Protein AF-A0A183UGA2-F1 (afdb_monomer)

Foldseek 3Di:
DDDPDDPPPPPDDVVCCPDPVNVVVVVVVVVVVVVVVVVVVVVVVVVVVVVVVVVVVVVVVVVVVVVVVVVVVVVVVVVVVVVVVVVVVCVVPVDDDDPVVVVVPPDD

Secondary structure (DSSP, 8-state):
-------------SGGGT-HHHHHHHHHHHHHHHHHHHHHHHHHHHHHHHHHHHHHHHHHHHHHHHHHHHHHHHHHHHHHHHHHHHHHHHHH------THHHHTTS--

Solvent-accessible surface area (backbone atoms only — not comparable to full-atom values): 6493 Å² total; per-residue (Å²): 138,87,83,82,77,75,84,74,79,72,85,74,63,73,71,62,65,73,34,68,69,46,48,53,53,50,51,56,48,51,54,50,51,51,52,52,54,51,50,52,52,50,53,54,51,53,50,52,52,52,52,51,53,51,51,54,51,48,55,53,49,53,51,54,51,50,52,52,50,51,52,50,52,51,52,53,51,51,53,57,47,51,54,53,48,52,56,50,50,49,68,74,55,77,76,88,72,70,72,68,73,72,63,64,80,77,78,125

Sequence (108 aa):
MTGRGGARKRQVNPELLSDEEYVLKRQRNNDAVNRTRQKKRQEETDTSMRVEELRNENTQLERKVRERYSYISFSFALIVFSEKLVMRVARAYPYGSNYSDYCGIYAL

Radius of gyration: 38.41 Å; Cα contacts (8 Å, |Δi|>4): 5; chains: 1; bounding box: 69×34×98 Å

Mean predicted aligned error: 14.22 Å

InterPro domains:
  IPR004827 Basic-leucine zipper domain [PF07716] (18-66)
  IPR004827 Basic-leucine zipper domain [PS50217] (19-67)
  IPR004827 Basic-leucine zipper domain [SM00338] (17-80)
  IPR031106 CCAAT/enhancer-binding protein C/EBP [PTHR23334] (17-66)
  IPR046347 Basic-leucine zipper domain superfamily [SSF57959] (18-72)

Organism: Toxocara canis (NCBI:txid6265)

pLDDT: mean 81.67, std 17.92, range [39.59, 97.5]

Structure (mmCIF, N/CA/C/O backbone):
data_AF-A0A183UGA2-F1
#
_entry.id   AF-A0A183UGA2-F1
#
loop_
_atom_site.group_PDB
_atom_site.id
_atom_site.type_symbol
_atom_site.label_atom_id
_atom_site.label_alt_id
_atom_site.label_comp_id
_atom_site.label_asym_id
_atom_site.label_entity_id
_atom_site.label_seq_id
_atom_site.pdbx_PDB_ins_code
_atom_site.Cartn_x
_atom_site.Cartn_y
_atom_site.Cartn_z
_atom_site.occupancy
_atom_site.B_iso_or_equiv
_atom_site.auth_seq_id
_atom_site.auth_comp_id
_atom_site.auth_asym_id
_atom_site.auth_atom_id
_atom_site.pdbx_PDB_model_num
ATOM 1 N N . MET A 1 1 ? 1.127 -21.182 22.803 1.00 41.72 1 MET A N 1
ATOM 2 C CA . MET A 1 1 ? 0.970 -20.914 24.251 1.00 41.72 1 MET A CA 1
ATOM 3 C C . MET A 1 1 ? -0.515 -20.804 24.571 1.00 41.72 1 MET A C 1
ATOM 5 O O . MET A 1 1 ? -1.150 -19.850 24.148 1.00 41.72 1 MET A O 1
ATOM 9 N N . THR A 1 2 ? -1.094 -21.805 25.232 1.00 51.75 2 THR A N 1
ATOM 10 C CA . THR A 1 2 ? -2.531 -21.889 25.552 1.00 51.75 2 THR A CA 1
ATOM 11 C C . THR A 1 2 ? -2.765 -21.565 27.028 1.00 51.75 2 THR A C 1
ATOM 13 O O . THR A 1 2 ? -2.663 -22.438 27.886 1.00 51.75 2 THR A O 1
ATOM 16 N N . GLY A 1 3 ? -3.067 -20.303 27.338 1.00 47.22 3 GLY A N 1
ATOM 17 C CA . GLY A 1 3 ? -3.440 -19.868 28.687 1.00 47.22 3 GLY A CA 1
ATOM 18 C C . GLY A 1 3 ? -4.943 -20.008 28.919 1.00 47.22 3 GLY A C 1
ATOM 19 O O . GLY A 1 3 ? -5.698 -19.065 28.703 1.00 47.22 3 GLY A O 1
ATOM 20 N N . ARG A 1 4 ? -5.393 -21.190 29.350 1.00 55.81 4 ARG A N 1
ATOM 21 C CA . ARG A 1 4 ? -6.783 -21.455 29.755 1.00 55.81 4 ARG A CA 1
ATOM 22 C C . ARG A 1 4 ? -6.997 -20.894 31.167 1.00 55.81 4 ARG A C 1
ATOM 24 O O . ARG A 1 4 ? -6.851 -21.603 32.156 1.00 55.81 4 ARG A O 1
ATOM 31 N N . GLY A 1 5 ? -7.279 -19.595 31.260 1.00 51.84 5 GLY A N 1
ATOM 32 C CA . GLY A 1 5 ? -7.613 -18.923 32.518 1.00 51.84 5 GLY A CA 1
ATOM 33 C C . GLY A 1 5 ? -8.961 -19.412 33.045 1.00 51.84 5 GLY A C 1
ATOM 34 O O . GLY A 1 5 ? -10.001 -19.132 32.453 1.00 51.84 5 GLY A O 1
ATOM 35 N N . GLY A 1 6 ? -8.931 -20.182 34.133 1.00 54.28 6 GLY A N 1
ATOM 36 C CA . GLY A 1 6 ? -10.112 -20.746 34.778 1.00 54.28 6 GLY A CA 1
ATOM 37 C C . GLY A 1 6 ? -11.132 -19.676 35.167 1.00 54.28 6 GLY A C 1
ATOM 38 O O . GLY A 1 6 ? -10.801 -18.668 35.794 1.00 54.28 6 GLY A O 1
ATOM 39 N N . ALA A 1 7 ? -12.390 -19.926 34.809 1.00 59.97 7 ALA A N 1
ATOM 40 C CA . ALA A 1 7 ? -13.538 -19.125 35.196 1.00 59.97 7 ALA A CA 1
ATOM 41 C C . ALA A 1 7 ? -13.768 -19.226 36.714 1.00 59.97 7 ALA A C 1
ATOM 43 O O . ALA A 1 7 ? -14.596 -20.002 37.187 1.00 59.97 7 ALA A O 1
ATOM 44 N N . ARG A 1 8 ? -13.042 -18.428 37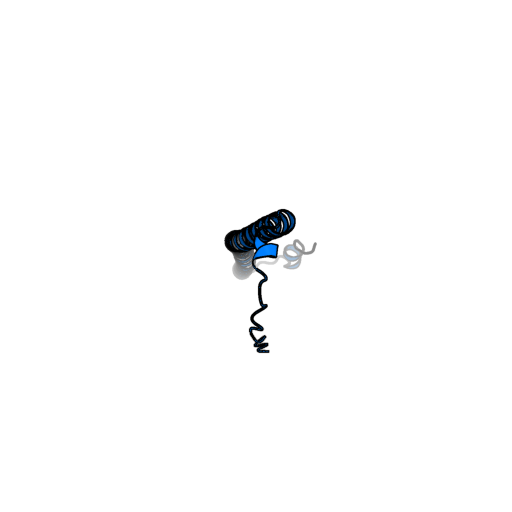.505 1.00 63.47 8 ARG A N 1
ATOM 45 C CA . ARG A 1 8 ? -13.481 -18.106 38.865 1.00 63.47 8 ARG A CA 1
ATOM 46 C C . ARG A 1 8 ? -14.738 -17.258 38.729 1.00 63.47 8 ARG A C 1
ATOM 48 O O . ARG A 1 8 ? -14.667 -16.074 38.404 1.00 63.47 8 ARG A O 1
ATOM 55 N N . LYS A 1 9 ? -15.891 -17.891 38.937 1.00 60.69 9 LYS A N 1
ATOM 56 C CA . LYS A 1 9 ? -17.194 -17.234 39.046 1.00 60.69 9 LYS A CA 1
ATOM 57 C C . LYS A 1 9 ? -17.094 -16.261 40.227 1.00 60.69 9 LYS A C 1
ATOM 59 O O . LYS A 1 9 ? -17.160 -16.680 41.378 1.00 60.69 9 LYS A O 1
ATOM 64 N N . ARG A 1 10 ? -16.821 -14.978 39.961 1.00 65.69 10 ARG A N 1
ATOM 65 C CA . ARG A 1 10 ? -16.893 -13.937 40.995 1.00 65.69 10 ARG A CA 1
ATOM 66 C C . ARG A 1 10 ? -18.331 -13.945 41.510 1.00 65.69 10 ARG A C 1
ATOM 68 O O . ARG A 1 10 ? -19.246 -13.768 40.711 1.00 65.69 10 ARG A O 1
ATOM 75 N N . GLN A 1 11 ? -18.527 -14.205 42.802 1.00 61.91 11 GLN A N 1
ATOM 76 C CA . GLN A 1 11 ? -19.810 -13.947 43.450 1.00 61.91 11 GLN A CA 1
ATOM 77 C C . GLN A 1 11 ? -20.067 -12.445 43.324 1.00 61.91 11 GLN A C 1
ATOM 79 O O . GLN A 1 11 ? -19.318 -11.631 43.859 1.00 61.91 11 GLN A O 1
ATOM 84 N N . VAL A 1 12 ? -21.050 -12.083 42.506 1.00 63.50 12 VAL A N 1
ATOM 85 C CA . VAL A 1 12 ? -21.452 -10.695 42.299 1.00 63.50 12 VAL A CA 1
ATOM 86 C C . VAL A 1 12 ? -22.493 -10.390 43.365 1.00 63.50 12 VAL A C 1
ATOM 88 O O . VAL A 1 12 ? -23.547 -11.021 43.372 1.00 63.50 12 VAL A O 1
ATOM 91 N N .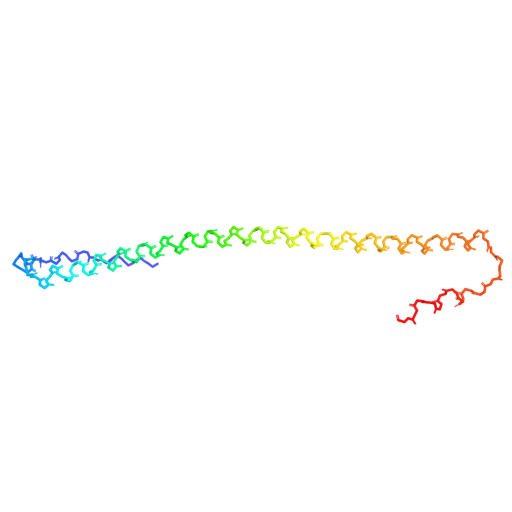 ASN A 1 13 ? -22.175 -9.479 44.285 1.00 71.44 13 ASN A N 1
ATOM 92 C CA . ASN A 1 13 ? -23.125 -9.047 45.304 1.00 71.44 13 ASN A CA 1
ATOM 93 C C . ASN A 1 13 ? -24.216 -8.184 44.630 1.00 71.44 13 ASN A C 1
ATOM 95 O O . ASN A 1 13 ? -23.849 -7.191 43.996 1.00 71.44 13 ASN A O 1
ATOM 99 N N . PRO A 1 14 ? -25.514 -8.539 44.702 1.00 66.94 14 PRO A N 1
ATOM 100 C CA . PRO A 1 14 ? -26.572 -7.851 43.959 1.00 66.94 14 PRO A CA 1
ATOM 101 C C . PRO A 1 14 ? -26.768 -6.379 44.338 1.00 66.94 14 PRO A C 1
ATOM 103 O O . PRO A 1 14 ? -27.126 -5.589 43.472 1.00 66.94 14 PRO A O 1
ATOM 106 N N . GLU A 1 15 ? -26.492 -5.991 45.587 1.00 65.00 15 GLU A N 1
ATOM 107 C CA . GLU A 1 15 ? -26.580 -4.586 46.027 1.00 65.00 15 GLU A CA 1
ATOM 108 C C . GLU A 1 15 ? -25.570 -3.687 45.297 1.00 65.00 15 GLU A C 1
ATOM 110 O O . GLU A 1 15 ? -25.942 -2.634 44.792 1.00 65.00 15 GLU A O 1
ATOM 115 N N . LEU A 1 16 ? -24.334 -4.164 45.092 1.00 62.28 16 LEU A N 1
ATOM 116 C CA . LEU A 1 16 ? -23.277 -3.425 44.380 1.00 62.28 16 LEU A CA 1
ATOM 117 C C . LEU A 1 16 ? -23.564 -3.231 42.878 1.00 62.28 16 LEU A C 1
ATOM 119 O O . LEU A 1 16 ? -22.855 -2.486 42.206 1.00 62.28 16 LEU A O 1
ATOM 123 N N . LEU A 1 17 ? -24.554 -3.938 42.318 1.00 63.16 17 LEU A N 1
ATOM 124 C CA . LEU A 1 17 ? -24.970 -3.781 40.918 1.00 63.16 17 LEU A CA 1
ATOM 125 C C . LEU A 1 17 ? -25.904 -2.584 40.710 1.00 63.16 17 LEU A C 1
ATOM 127 O O . LEU A 1 17 ? -25.998 -2.092 39.584 1.00 63.16 17 LEU A O 1
ATOM 131 N N . SER A 1 18 ? -26.592 -2.147 41.768 1.00 65.31 18 SER A N 1
ATOM 132 C CA . SER A 1 18 ? -27.491 -0.988 41.762 1.00 65.31 18 SER A CA 1
ATOM 133 C C . SER A 1 18 ? -26.769 0.315 42.108 1.00 65.31 18 SER A C 1
ATOM 135 O O . SER A 1 18 ? -27.343 1.389 41.920 1.00 65.31 18 SER A O 1
ATOM 137 N N . ASP A 1 19 ? -25.532 0.23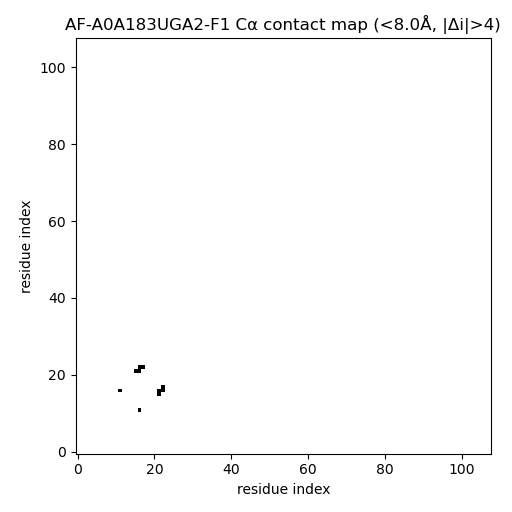3 42.600 1.00 80.44 19 ASP A N 1
ATOM 138 C CA . ASP A 1 19 ? -24.730 1.402 42.934 1.00 80.44 19 ASP A CA 1
ATOM 139 C C . ASP A 1 19 ? -24.468 2.248 41.685 1.00 80.44 19 ASP A C 1
ATOM 141 O O . ASP A 1 19 ? -23.953 1.776 40.666 1.00 80.44 19 ASP A O 1
ATOM 145 N N . GLU A 1 20 ? -24.776 3.537 41.778 1.00 84.31 20 GLU A N 1
ATOM 146 C CA . GLU A 1 20 ? -24.590 4.505 40.694 1.00 84.31 20 GLU A CA 1
ATOM 147 C C . GLU A 1 20 ? -23.131 4.528 40.193 1.00 84.31 20 GLU A C 1
ATOM 149 O O . GLU A 1 20 ? -22.859 4.584 38.989 1.00 84.31 20 GLU A O 1
ATOM 154 N N . GLU A 1 21 ? -22.169 4.358 41.106 1.00 85.50 21 GLU A N 1
ATOM 155 C CA . GLU A 1 21 ? -20.747 4.246 40.779 1.00 85.50 21 GLU A CA 1
ATOM 156 C C . GLU A 1 21 ? -20.433 3.003 39.921 1.00 85.50 21 GLU A C 1
ATOM 158 O O . GLU A 1 21 ? -19.614 3.064 38.993 1.00 85.50 21 GLU A O 1
ATOM 163 N N . TYR A 1 22 ? -21.089 1.870 40.193 1.00 86.56 22 TYR A N 1
ATOM 164 C CA . TYR A 1 22 ? -20.930 0.651 39.402 1.00 86.56 22 TYR A CA 1
ATOM 165 C C . TYR A 1 22 ? -21.491 0.832 37.988 1.00 86.56 22 TYR A C 1
ATOM 167 O O . TYR A 1 22 ? -20.823 0.475 37.008 1.00 86.56 22 TYR A O 1
ATOM 175 N N . VAL A 1 23 ? -22.675 1.439 37.865 1.00 88.12 23 VAL A N 1
ATOM 176 C CA . VAL A 1 23 ? -23.317 1.721 36.572 1.00 88.12 23 VAL A CA 1
ATOM 177 C C . VAL A 1 23 ? -22.423 2.616 35.711 1.00 88.12 23 VAL A C 1
ATOM 179 O O . VAL A 1 23 ? -22.141 2.272 34.559 1.00 88.12 23 VAL A O 1
ATOM 182 N N . LEU A 1 24 ? -21.878 3.696 36.279 1.00 91.25 24 LEU A N 1
ATOM 183 C CA . LEU A 1 24 ? -20.958 4.597 35.577 1.00 91.25 24 LEU A CA 1
ATOM 184 C C . LEU A 1 24 ? -19.671 3.886 35.129 1.00 91.25 24 LEU A C 1
ATOM 186 O O . LEU A 1 24 ? -19.220 4.068 33.994 1.00 91.25 24 LEU A O 1
ATOM 190 N N . LYS A 1 25 ? -19.079 3.030 35.976 1.00 90.81 25 LYS A N 1
ATOM 191 C CA . LYS A 1 25 ? -17.901 2.221 35.601 1.00 90.81 25 LYS A CA 1
ATOM 192 C C . LYS A 1 25 ? -18.211 1.263 34.449 1.00 90.81 25 LYS A C 1
ATOM 194 O O . LYS A 1 25 ? -17.386 1.107 33.544 1.00 90.81 25 LYS A O 1
ATOM 199 N N . ARG A 1 26 ? -19.390 0.631 34.445 1.00 91.94 26 ARG A N 1
ATOM 200 C CA . ARG A 1 26 ? -19.815 -0.277 33.366 1.00 91.94 26 ARG A CA 1
ATOM 201 C C . ARG A 1 26 ? -20.091 0.457 32.063 1.00 91.94 26 ARG A C 1
ATOM 203 O O . ARG A 1 26 ? -19.642 -0.023 31.025 1.00 91.94 26 ARG A O 1
ATOM 210 N N . GLN A 1 27 ? -20.749 1.613 32.112 1.00 93.50 27 GLN A N 1
ATOM 211 C CA . GLN A 1 27 ? -20.965 2.459 30.937 1.00 93.50 27 GLN A CA 1
ATOM 212 C C . GLN A 1 27 ? -19.628 2.878 30.314 1.00 93.50 27 GLN A C 1
ATOM 214 O O . GLN A 1 27 ? -19.374 2.560 29.155 1.00 93.50 27 GLN A O 1
ATOM 219 N N . ARG A 1 28 ? -18.699 3.424 31.114 1.00 94.56 28 ARG A N 1
ATOM 220 C CA . ARG A 1 28 ? -17.351 3.790 30.637 1.00 94.56 28 ARG A CA 1
ATOM 221 C C . ARG A 1 28 ? -16.598 2.612 30.018 1.00 94.56 28 ARG A C 1
ATOM 223 O O . ARG A 1 28 ? -15.893 2.784 29.024 1.00 94.56 28 ARG A O 1
ATOM 230 N N . ASN A 1 29 ? -16.726 1.415 30.594 1.00 96.19 29 ASN A N 1
ATOM 231 C CA . ASN A 1 29 ? -16.101 0.218 30.038 1.00 96.19 29 ASN A CA 1
ATOM 232 C C . ASN A 1 29 ? -16.728 -0.188 28.699 1.00 96.19 29 ASN A C 1
ATOM 234 O O . ASN A 1 29 ? -15.991 -0.475 27.760 1.00 96.19 29 ASN A O 1
ATOM 238 N N . ASN A 1 30 ? -18.056 -0.173 28.589 1.00 95.50 30 ASN A N 1
ATOM 239 C CA . ASN A 1 30 ? -18.745 -0.455 27.331 1.00 95.50 30 ASN A CA 1
ATOM 240 C C . ASN A 1 30 ? -18.340 0.549 26.243 1.00 95.50 30 ASN A C 1
ATOM 242 O O . ASN A 1 30 ? -18.028 0.139 25.126 1.00 95.50 30 ASN A O 1
ATOM 246 N N . ASP A 1 31 ? -18.232 1.835 26.581 1.00 96.50 31 ASP A N 1
ATOM 247 C CA . ASP A 1 31 ? -17.779 2.874 25.650 1.00 96.50 31 ASP A CA 1
ATOM 248 C C . ASP A 1 31 ? -16.331 2.664 25.208 1.00 96.50 31 ASP A C 1
ATOM 250 O O . ASP A 1 31 ? -15.990 2.869 24.042 1.00 96.50 31 ASP A O 1
ATOM 254 N N . ALA A 1 32 ? -15.450 2.259 26.126 1.00 96.88 32 ALA A N 1
ATOM 255 C CA . ALA A 1 32 ? -14.071 1.919 25.794 1.00 96.88 32 ALA A CA 1
ATOM 256 C C . ALA A 1 32 ? -14.009 0.694 24.867 1.00 96.88 32 ALA A C 1
ATOM 258 O O . ALA A 1 32 ? -13.321 0.728 23.851 1.00 96.88 32 ALA A O 1
ATOM 259 N N . VAL A 1 33 ? -14.778 -0.357 25.164 1.00 97.06 33 VAL A N 1
ATOM 260 C CA . VAL A 1 33 ? -14.845 -1.577 24.346 1.00 97.06 33 VAL A CA 1
ATOM 261 C C . VAL A 1 33 ? -15.377 -1.277 22.947 1.00 97.06 33 VAL A C 1
ATOM 263 O O . VAL A 1 33 ? -14.806 -1.753 21.964 1.00 97.06 33 VAL A O 1
ATOM 266 N N . ASN A 1 34 ? -16.436 -0.475 22.836 1.00 96.56 34 ASN A N 1
ATOM 267 C CA . ASN A 1 34 ? -17.002 -0.071 21.552 1.00 96.56 34 ASN A CA 1
ATOM 268 C C . ASN A 1 34 ? -15.985 0.726 20.729 1.00 96.56 34 ASN A C 1
ATOM 270 O O . ASN A 1 34 ? -15.766 0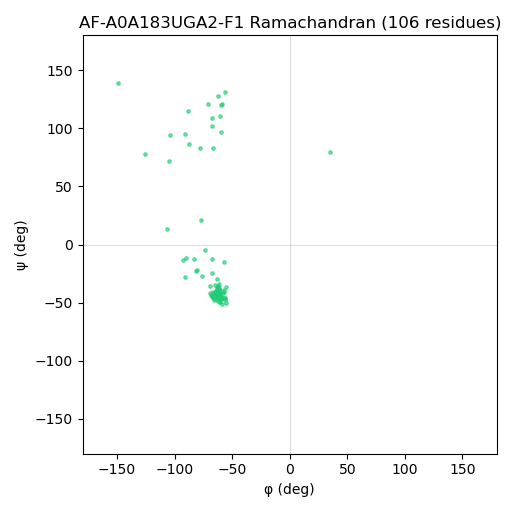.397 19.563 1.00 96.56 34 ASN A O 1
ATOM 274 N N . ARG A 1 35 ? -15.279 1.679 21.355 1.00 95.94 35 ARG A N 1
ATOM 275 C CA . ARG A 1 35 ? -14.178 2.416 20.716 1.00 95.94 35 ARG A CA 1
ATOM 276 C C . ARG A 1 35 ? -13.061 1.492 20.238 1.00 95.94 35 ARG A C 1
ATOM 278 O O . ARG A 1 35 ? -12.617 1.623 19.102 1.00 95.94 35 ARG A O 1
ATOM 285 N N . THR A 1 36 ? -12.632 0.524 21.048 1.00 96.19 36 THR A N 1
ATOM 286 C CA . THR A 1 36 ? -11.596 -0.444 20.648 1.00 96.19 36 THR A CA 1
ATOM 287 C C . THR A 1 36 ? -12.046 -1.310 19.473 1.00 96.19 36 THR A C 1
ATOM 289 O O . THR A 1 36 ? -11.279 -1.522 18.538 1.00 96.19 36 THR A O 1
ATOM 292 N N . ARG A 1 37 ? -13.292 -1.797 19.487 1.00 95.81 37 ARG A N 1
ATOM 293 C CA . ARG A 1 37 ? -13.845 -2.599 18.385 1.00 95.81 37 ARG A CA 1
ATOM 294 C C . ARG A 1 37 ? -13.937 -1.794 17.096 1.00 95.81 37 ARG A C 1
ATOM 296 O O . ARG A 1 37 ? -13.579 -2.313 16.045 1.00 95.81 37 ARG A O 1
ATOM 303 N N . GLN A 1 38 ? -14.402 -0.550 17.177 1.00 96.06 38 GLN A N 1
ATOM 304 C CA . GLN A 1 38 ? -14.486 0.335 16.020 1.00 96.06 38 GLN A CA 1
ATOM 305 C C . GLN A 1 38 ? -13.096 0.648 15.467 1.00 96.06 38 GLN A C 1
ATOM 307 O O . GLN A 1 38 ? -12.887 0.501 14.270 1.00 96.06 38 GLN A O 1
ATOM 312 N N . LYS A 1 39 ? -12.136 0.989 16.335 1.00 96.19 39 LYS A N 1
ATOM 313 C CA . LYS A 1 39 ? -10.747 1.231 15.936 1.00 96.19 39 LYS A CA 1
ATOM 314 C C . LYS A 1 39 ? -10.150 0.024 15.215 1.00 96.19 39 LYS A C 1
ATOM 316 O O . LYS A 1 39 ? -9.593 0.189 14.144 1.00 96.19 39 LYS A O 1
ATOM 321 N N . LYS A 1 40 ? -10.341 -1.187 15.746 1.00 95.50 40 LYS A N 1
ATOM 322 C CA . LYS A 1 40 ? -9.850 -2.411 15.102 1.00 95.50 40 LYS A CA 1
ATOM 323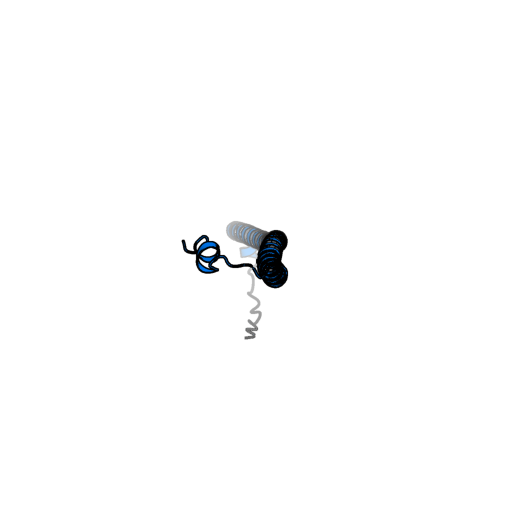 C C . LYS A 1 40 ? -10.463 -2.629 13.713 1.00 95.50 40 LYS A C 1
ATOM 325 O O . LYS A 1 40 ? -9.748 -2.961 12.779 1.00 95.50 40 LYS A O 1
ATOM 330 N N . ARG A 1 41 ? -11.776 -2.415 13.565 1.00 95.06 41 ARG A N 1
ATOM 331 C CA . ARG A 1 41 ? -12.441 -2.496 12.252 1.00 95.06 41 ARG A CA 1
ATOM 332 C C . ARG A 1 41 ? -11.888 -1.457 11.280 1.00 95.06 41 ARG A C 1
ATOM 334 O O . ARG A 1 41 ? -11.674 -1.789 10.124 1.00 95.06 41 ARG A O 1
ATOM 341 N N . GLN A 1 42 ? -11.636 -0.240 11.760 1.00 95.12 42 GLN A N 1
ATOM 342 C CA . GLN A 1 42 ? -11.046 0.819 10.948 1.00 95.12 42 GLN A CA 1
ATOM 343 C C . GLN A 1 42 ? -9.620 0.464 10.508 1.00 95.12 42 GLN A C 1
ATOM 345 O O . GLN A 1 42 ? -9.284 0.606 9.343 1.00 95.12 42 GLN A O 1
ATOM 350 N N . GLU A 1 43 ? -8.795 -0.067 11.409 1.00 94.75 43 GLU A N 1
ATOM 351 C CA . GLU A 1 43 ? -7.436 -0.514 11.078 1.00 94.75 43 GLU A CA 1
ATOM 352 C C . GLU A 1 43 ? -7.441 -1.626 10.016 1.00 94.75 43 GLU A C 1
ATOM 354 O O . GLU A 1 43 ? -6.612 -1.622 9.105 1.00 94.75 43 GLU A O 1
ATOM 359 N N . GLU A 1 44 ? -8.392 -2.561 10.098 1.00 92.94 44 GLU A N 1
ATOM 360 C CA . GLU A 1 44 ? -8.583 -3.613 9.094 1.00 92.94 44 GLU A CA 1
ATOM 361 C C . GLU A 1 44 ? -8.987 -3.025 7.730 1.00 92.94 44 GLU A C 1
ATOM 363 O O . GLU A 1 44 ? -8.404 -3.399 6.707 1.00 92.94 44 GLU A O 1
ATOM 368 N N . THR A 1 45 ? -9.928 -2.072 7.699 1.00 94.81 45 THR A N 1
ATOM 369 C CA . THR A 1 45 ? -10.330 -1.400 6.452 1.00 94.81 45 THR A CA 1
ATOM 370 C C . THR A 1 45 ? -9.203 -0.561 5.861 1.00 94.81 45 THR A C 1
ATOM 372 O O . THR A 1 45 ? -8.932 -0.673 4.667 1.00 94.81 45 THR A O 1
ATOM 375 N N . ASP A 1 46 ? -8.496 0.211 6.686 1.00 95.38 46 ASP A N 1
ATOM 376 C CA . ASP A 1 46 ? -7.393 1.077 6.257 1.00 95.38 46 ASP A CA 1
ATOM 377 C C . ASP A 1 46 ? -6.249 0.245 5.675 1.00 95.38 46 ASP A C 1
ATOM 379 O O . ASP A 1 46 ? -5.670 0.590 4.645 1.00 95.38 46 ASP A O 1
ATOM 383 N N . THR A 1 47 ? -5.949 -0.898 6.298 1.00 94.62 47 THR A N 1
ATOM 384 C CA . THR A 1 47 ? -4.938 -1.829 5.787 1.00 94.62 47 THR A CA 1
ATOM 385 C C . THR A 1 47 ? -5.351 -2.392 4.430 1.00 94.62 47 THR A C 1
ATOM 387 O O . THR A 1 47 ? -4.526 -2.447 3.519 1.00 94.62 47 THR A O 1
ATOM 390 N N . SER A 1 48 ? -6.620 -2.781 4.266 1.00 93.12 48 SER A N 1
ATOM 391 C CA . SER A 1 48 ? -7.130 -3.278 2.983 1.00 93.12 48 SER A CA 1
ATOM 392 C C . SER A 1 48 ? -7.028 -2.219 1.884 1.00 93.12 48 SER A C 1
ATOM 394 O O . SER A 1 48 ? -6.541 -2.521 0.795 1.00 93.12 48 SER A O 1
ATOM 396 N N . MET A 1 49 ? -7.429 -0.979 2.179 1.00 96.06 49 MET A N 1
ATOM 397 C CA . MET A 1 49 ? -7.325 0.142 1.241 1.00 96.06 49 MET A CA 1
ATOM 398 C C . MET A 1 49 ? -5.871 0.414 0.856 1.00 96.06 49 MET A C 1
ATOM 400 O O . MET A 1 49 ? -5.550 0.500 -0.326 1.00 96.06 49 MET A O 1
ATOM 404 N N . ARG A 1 50 ? -4.961 0.449 1.835 1.00 95.94 50 ARG A N 1
ATOM 405 C CA . ARG A 1 50 ? -3.534 0.674 1.578 1.00 95.94 50 ARG A CA 1
ATOM 406 C C . ARG A 1 50 ? -2.922 -0.419 0.704 1.00 95.94 50 ARG A C 1
ATOM 408 O O . ARG A 1 50 ? -2.074 -0.136 -0.136 1.00 95.94 50 ARG A O 1
ATOM 415 N N . VAL A 1 51 ? -3.333 -1.674 0.882 1.00 96.56 51 VAL A N 1
ATOM 416 C CA . VAL A 1 51 ? -2.883 -2.779 0.020 1.00 96.56 51 VAL A CA 1
ATOM 417 C C . VAL A 1 51 ? -3.365 -2.586 -1.418 1.00 96.56 51 VAL A C 1
ATOM 419 O O . VAL A 1 51 ? -2.609 -2.857 -2.351 1.00 96.56 51 VAL A O 1
ATOM 422 N N . GLU A 1 52 ? -4.596 -2.123 -1.615 1.00 96.00 52 GLU A N 1
ATOM 423 C CA . GLU A 1 52 ? -5.138 -1.841 -2.945 1.00 96.00 52 GLU A CA 1
ATOM 424 C C . GLU A 1 52 ? -4.418 -0.668 -3.626 1.00 96.00 52 GLU A C 1
ATOM 426 O O . GLU A 1 52 ? -3.984 -0.798 -4.772 1.00 96.00 52 GLU A O 1
ATOM 431 N N . GLU A 1 53 ? -4.192 0.430 -2.903 1.00 96.56 53 GLU A N 1
ATOM 432 C CA . GLU A 1 53 ? -3.394 1.569 -3.371 1.00 96.56 53 GLU A CA 1
ATOM 433 C C . GLU A 1 53 ? -1.993 1.126 -3.807 1.00 96.56 53 GLU A C 1
ATOM 435 O O . GLU A 1 53 ? -1.581 1.386 -4.938 1.00 96.56 53 GLU A O 1
ATOM 440 N N . LEU A 1 54 ? -1.296 0.359 -2.962 1.00 96.44 54 LEU A N 1
ATOM 441 C CA . LEU A 1 54 ? 0.040 -0.153 -3.265 1.00 96.44 54 LEU A CA 1
ATOM 442 C C . LEU A 1 54 ? 0.054 -1.077 -4.489 1.00 96.44 54 LEU A C 1
ATOM 444 O O . LEU A 1 54 ? 1.008 -1.051 -5.265 1.00 96.44 54 LEU A O 1
ATOM 448 N N . ARG A 1 55 ? -0.988 -1.890 -4.704 1.00 96.00 55 ARG A N 1
ATOM 449 C CA . ARG A 1 55 ? -1.105 -2.730 -5.911 1.00 96.00 55 ARG A CA 1
ATOM 450 C C . ARG A 1 55 ? -1.259 -1.887 -7.172 1.00 96.00 55 ARG A C 1
ATOM 452 O O . ARG A 1 55 ? -0.626 -2.182 -8.189 1.00 96.00 55 ARG A O 1
ATOM 459 N N . ASN A 1 56 ? -2.067 -0.835 -7.098 1.00 97.00 56 ASN A N 1
ATOM 460 C CA . ASN A 1 56 ? -2.281 0.083 -8.210 1.00 97.00 56 ASN A CA 1
ATOM 461 C C . ASN A 1 56 ? -1.000 0.857 -8.537 1.00 97.00 56 ASN A C 1
ATOM 463 O O . ASN A 1 56 ? -0.604 0.931 -9.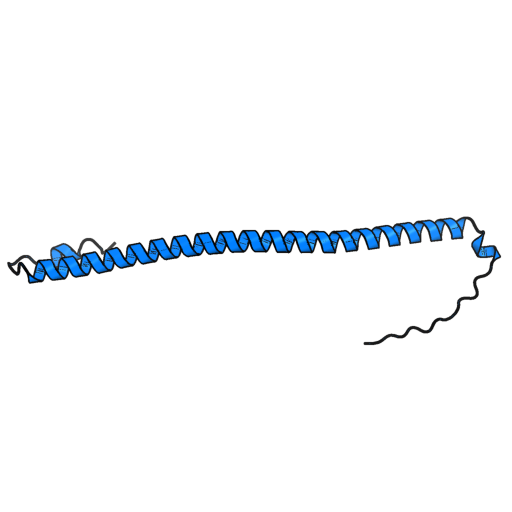701 1.00 97.00 56 ASN A O 1
ATOM 467 N N . GLU A 1 57 ? -0.316 1.379 -7.520 1.00 96.88 57 GLU A N 1
ATOM 468 C CA . GLU A 1 57 ? 0.977 2.045 -7.679 1.00 96.88 57 GLU A CA 1
ATOM 469 C C . GLU A 1 57 ? 2.026 1.108 -8.275 1.00 96.88 57 GLU A C 1
ATOM 471 O O . GLU A 1 57 ? 2.702 1.482 -9.234 1.00 96.88 57 GLU A O 1
ATOM 476 N N . ASN A 1 58 ? 2.127 -0.127 -7.777 1.00 96.94 58 ASN A N 1
ATOM 477 C CA . ASN A 1 58 ? 3.083 -1.101 -8.294 1.00 96.94 58 ASN A CA 1
ATOM 478 C C . ASN A 1 58 ? 2.818 -1.406 -9.776 1.00 96.94 58 ASN A C 1
ATOM 480 O O . ASN A 1 58 ? 3.721 -1.308 -10.601 1.00 96.94 58 ASN A O 1
ATOM 484 N N . THR A 1 59 ? 1.555 -1.618 -10.152 1.00 96.75 59 THR A N 1
ATOM 485 C CA . THR A 1 59 ? 1.165 -1.817 -11.559 1.00 96.75 59 THR A CA 1
ATOM 486 C C . THR A 1 59 ? 1.570 -0.626 -12.441 1.00 96.75 59 THR A C 1
ATOM 488 O O . THR A 1 59 ? 2.072 -0.793 -13.556 1.00 96.75 59 THR A O 1
ATOM 491 N N . GLN A 1 60 ? 1.391 0.606 -11.952 1.00 97.25 60 GLN A N 1
ATOM 492 C CA . GLN A 1 60 ? 1.812 1.804 -12.682 1.00 97.25 60 GLN A CA 1
ATOM 493 C C . GLN A 1 60 ? 3.335 1.909 -12.810 1.00 97.25 60 GLN A C 1
ATOM 495 O O . GLN A 1 60 ? 3.838 2.308 -13.865 1.00 97.25 60 GLN A O 1
ATOM 500 N N . LEU A 1 61 ? 4.070 1.576 -11.750 1.00 97.50 61 LEU A N 1
ATOM 501 C CA . LEU A 1 61 ? 5.529 1.583 -11.744 1.00 97.50 61 LEU A CA 1
ATOM 502 C C . LEU A 1 61 ? 6.087 0.517 -12.689 1.00 97.50 61 LEU A C 1
ATOM 504 O O . LEU A 1 61 ? 6.939 0.839 -13.515 1.00 97.50 61 LEU A O 1
ATOM 508 N N . GLU A 1 62 ? 5.555 -0.703 -12.658 1.00 96.06 62 GLU A N 1
ATOM 509 C CA . GLU A 1 62 ? 5.921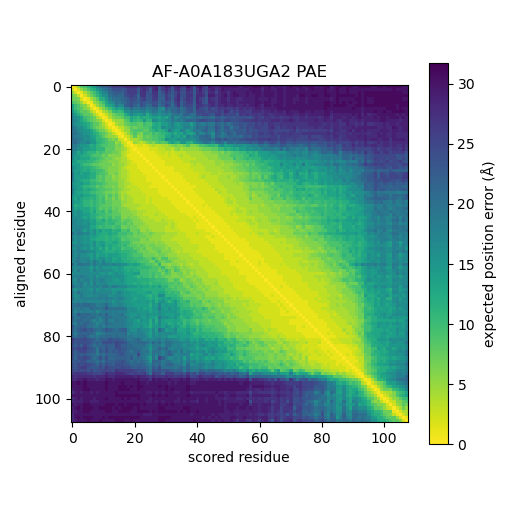 -1.781 -13.581 1.00 96.06 62 GLU A CA 1
ATOM 510 C C . GLU A 1 62 ? 5.710 -1.380 -15.046 1.00 96.06 62 GLU A C 1
ATOM 512 O O . GLU A 1 62 ? 6.573 -1.637 -15.891 1.00 96.06 62 GLU A O 1
ATOM 517 N N . ARG A 1 63 ? 4.606 -0.687 -15.360 1.00 97.06 63 ARG A N 1
ATOM 518 C CA . ARG A 1 63 ? 4.364 -0.152 -16.708 1.00 97.06 63 ARG A CA 1
ATOM 519 C C . ARG A 1 63 ? 5.437 0.856 -17.120 1.00 97.06 63 ARG A C 1
ATOM 521 O O . ARG A 1 63 ? 6.020 0.711 -18.192 1.00 97.06 63 ARG A O 1
ATOM 528 N N . LYS A 1 64 ? 5.746 1.834 -16.262 1.00 97.00 64 LYS A N 1
ATOM 529 C CA . LYS A 1 64 ? 6.787 2.847 -16.531 1.00 97.00 64 LYS A CA 1
ATOM 530 C C . LYS A 1 64 ? 8.163 2.212 -16.723 1.00 97.00 64 LYS A C 1
ATOM 532 O O . LYS A 1 64 ? 8.927 2.625 -17.593 1.00 97.00 64 LYS A O 1
ATOM 537 N N . VAL A 1 65 ? 8.488 1.213 -15.908 1.00 97.06 65 VAL A N 1
ATOM 538 C CA . VAL A 1 65 ? 9.742 0.463 -15.999 1.00 97.06 65 VAL A CA 1
ATOM 539 C C . VAL A 1 65 ? 9.816 -0.274 -17.336 1.00 97.06 65 VAL A C 1
ATOM 541 O O . VAL A 1 65 ? 10.806 -0.142 -18.054 1.00 97.06 65 VAL A O 1
ATOM 544 N N . ARG A 1 66 ? 8.744 -0.973 -17.723 1.00 95.94 66 ARG A N 1
ATOM 545 C CA . ARG A 1 66 ? 8.657 -1.668 -19.013 1.00 95.94 66 ARG A CA 1
ATOM 546 C C . ARG A 1 66 ? 8.808 -0.716 -20.199 1.00 95.94 66 ARG A C 1
ATOM 548 O O . ARG A 1 66 ? 9.565 -1.017 -21.116 1.00 95.94 66 ARG A O 1
ATOM 555 N N . GLU A 1 67 ? 8.126 0.426 -20.176 1.00 96.88 67 GLU A N 1
ATOM 556 C CA . GLU A 1 67 ? 8.226 1.453 -21.221 1.00 96.88 67 GLU A CA 1
ATOM 557 C C . GLU A 1 67 ? 9.672 1.953 -21.373 1.00 96.88 67 GLU A C 1
ATOM 559 O O . GLU A 1 67 ? 10.204 1.993 -22.485 1.00 96.88 67 GLU A O 1
ATOM 564 N N . ARG A 1 68 ? 10.354 2.247 -20.257 1.00 96.25 68 ARG A N 1
ATOM 565 C CA . ARG A 1 68 ? 11.770 2.651 -20.269 1.00 96.25 68 ARG A CA 1
ATOM 566 C C . ARG A 1 68 ? 12.678 1.560 -20.833 1.00 96.25 68 ARG A C 1
ATOM 568 O O . ARG A 1 68 ? 13.512 1.858 -21.684 1.00 96.25 68 ARG A O 1
ATOM 575 N N . TYR A 1 69 ? 12.505 0.307 -20.412 1.00 96.56 69 TYR A N 1
ATOM 576 C CA . TYR A 1 69 ? 13.275 -0.814 -20.960 1.00 96.56 69 TYR A CA 1
ATOM 577 C C . TYR A 1 69 ? 13.029 -1.010 -22.456 1.00 96.56 69 TYR A C 1
ATOM 579 O O . TYR A 1 69 ? 13.980 -1.262 -23.192 1.00 96.56 69 TYR A O 1
ATOM 587 N N . SER A 1 70 ? 11.789 -0.843 -22.921 1.00 96.12 70 SER A N 1
ATOM 588 C CA . SER A 1 70 ? 11.458 -0.902 -24.347 1.00 96.12 70 SER A CA 1
ATOM 589 C C . SER A 1 70 ? 12.186 0.184 -25.136 1.00 96.12 70 SER A C 1
ATOM 591 O O . SER A 1 70 ? 12.754 -0.105 -26.187 1.00 96.12 70 SER A O 1
ATOM 593 N N . TYR A 1 71 ? 12.205 1.421 -24.632 1.00 96.25 71 TYR A N 1
ATOM 594 C CA . TYR A 1 71 ? 12.917 2.526 -25.275 1.00 96.25 71 TYR A CA 1
ATOM 595 C C . TYR A 1 71 ? 14.427 2.270 -25.348 1.00 96.25 71 TYR A C 1
ATOM 597 O O . TYR A 1 71 ? 15.044 2.434 -26.402 1.00 96.25 71 TYR A O 1
ATOM 605 N N . ILE A 1 72 ? 15.017 1.827 -24.234 1.00 95.81 72 ILE A N 1
ATOM 606 C CA . ILE A 1 72 ? 16.440 1.487 -24.155 1.00 95.81 72 ILE A CA 1
ATOM 607 C C . ILE A 1 72 ? 16.765 0.360 -25.140 1.00 95.81 72 ILE A C 1
ATOM 609 O O . ILE A 1 72 ? 17.679 0.498 -25.946 1.00 95.81 72 ILE A O 1
ATOM 613 N N . SER A 1 73 ? 15.987 -0.724 -25.125 1.00 95.94 73 SER A N 1
ATOM 614 C CA . SER A 1 73 ? 16.150 -1.860 -26.036 1.00 95.94 73 SER A CA 1
ATOM 615 C C . SER A 1 73 ? 16.092 -1.433 -27.501 1.00 95.94 73 SER A C 1
ATOM 617 O O . SER A 1 73 ? 16.959 -1.820 -28.285 1.00 95.94 73 SER A O 1
ATOM 619 N N . PHE A 1 74 ? 15.114 -0.601 -27.861 1.00 96.25 74 PHE A N 1
ATOM 620 C CA . PHE A 1 74 ? 14.985 -0.071 -29.212 1.00 96.25 74 PHE A CA 1
ATOM 621 C C . PHE A 1 74 ? 16.197 0.781 -29.608 1.00 96.25 74 PHE A C 1
ATOM 623 O O . PHE A 1 74 ? 16.759 0.595 -30.685 1.00 96.25 74 PHE A O 1
ATOM 630 N N . SER A 1 75 ? 16.649 1.661 -28.713 1.00 95.25 75 SER A N 1
ATOM 631 C CA . SER A 1 75 ? 17.806 2.530 -28.948 1.00 95.25 75 SER A CA 1
ATOM 632 C C . SER A 1 75 ? 19.089 1.719 -29.155 1.00 95.25 75 SER A C 1
ATOM 634 O O . SER A 1 75 ? 19.815 1.948 -30.119 1.00 95.25 75 SER A O 1
ATOM 636 N N . PHE A 1 76 ? 19.335 0.707 -28.316 1.00 96.12 76 PHE A N 1
ATOM 637 C CA . PHE A 1 76 ? 20.455 -0.222 -28.493 1.00 96.12 76 PHE A CA 1
ATOM 638 C C . PHE A 1 76 ? 20.373 -0.978 -29.823 1.00 96.12 76 PHE A C 1
ATOM 640 O O . PHE A 1 76 ? 21.380 -1.108 -30.517 1.00 96.12 76 PHE A O 1
ATOM 647 N N . ALA A 1 77 ? 19.186 -1.452 -30.209 1.00 94.56 77 ALA A N 1
ATOM 648 C CA . ALA A 1 77 ? 19.001 -2.145 -31.481 1.00 94.56 77 ALA A CA 1
ATOM 649 C C . ALA A 1 77 ? 19.322 -1.242 -32.683 1.00 94.56 77 ALA A C 1
ATOM 651 O O . ALA A 1 77 ? 19.960 -1.701 -33.632 1.00 94.56 77 ALA A O 1
ATOM 652 N N . LEU A 1 78 ? 18.934 0.038 -32.632 1.00 94.75 78 LEU A N 1
ATOM 653 C CA . LEU A 1 78 ? 19.267 1.012 -33.672 1.00 94.75 78 LEU A CA 1
ATOM 654 C C . LEU A 1 78 ? 20.772 1.280 -33.762 1.00 94.75 78 LEU A C 1
ATOM 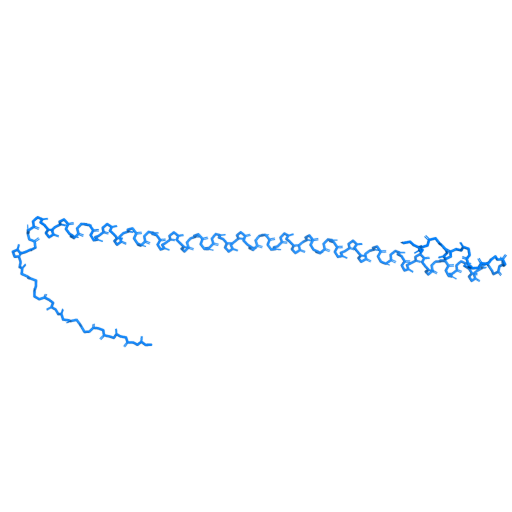656 O O . LEU A 1 78 ? 21.300 1.311 -34.870 1.00 94.75 78 LEU A O 1
ATOM 660 N N . ILE A 1 79 ? 21.459 1.424 -32.625 1.00 94.31 79 ILE A N 1
ATOM 661 C CA . ILE A 1 79 ? 22.917 1.625 -32.586 1.00 94.31 79 ILE A CA 1
ATOM 662 C C . ILE A 1 79 ? 23.639 0.421 -33.205 1.00 94.31 79 ILE A C 1
ATOM 664 O O . ILE A 1 79 ? 24.476 0.566 -34.090 1.00 94.31 79 ILE A O 1
ATOM 668 N N . VAL A 1 80 ? 23.260 -0.799 -32.823 1.00 93.62 80 VAL A N 1
ATOM 669 C CA . VAL A 1 80 ? 23.865 -2.012 -33.397 1.00 93.62 80 VAL A CA 1
ATOM 670 C C . VAL A 1 80 ? 23.550 -2.142 -34.893 1.00 93.62 80 VAL A C 1
ATOM 672 O O . VAL A 1 80 ? 24.371 -2.634 -35.673 1.00 93.62 80 VAL A O 1
ATOM 675 N N . PHE A 1 81 ? 22.357 -1.724 -35.326 1.00 93.06 81 PHE A N 1
ATOM 676 C CA . PHE A 1 81 ? 21.992 -1.729 -36.739 1.00 93.06 81 PHE A CA 1
ATOM 677 C C . PHE A 1 81 ? 22.814 -0.721 -37.547 1.00 93.06 81 PHE A C 1
ATOM 679 O O . PHE A 1 81 ? 23.301 -1.080 -38.621 1.00 93.06 81 PHE A O 1
ATOM 686 N N . SER A 1 82 ? 22.999 0.503 -37.042 1.00 88.75 82 SER A N 1
ATOM 687 C CA . SER A 1 82 ? 23.793 1.525 -37.725 1.00 88.75 82 SER A CA 1
ATOM 688 C C . SER A 1 82 ? 25.254 1.098 -37.854 1.00 88.75 82 SER A C 1
ATOM 690 O O . SER A 1 82 ? 25.799 1.186 -38.951 1.00 88.75 82 SER A O 1
ATOM 692 N N . GLU A 1 83 ? 25.859 0.510 -36.817 1.00 87.38 83 GLU A N 1
ATOM 693 C CA . GLU A 1 83 ? 27.215 -0.054 -36.898 1.00 87.38 83 GLU A CA 1
ATOM 694 C C . GLU A 1 83 ? 27.324 -1.150 -37.966 1.00 87.38 83 GLU A C 1
ATOM 696 O O . GLU A 1 83 ? 28.233 -1.142 -38.802 1.00 87.38 83 GLU A O 1
ATOM 701 N N . LYS A 1 84 ? 26.364 -2.083 -38.003 1.00 87.81 84 LYS A N 1
ATOM 702 C CA . LYS A 1 84 ? 26.329 -3.132 -39.035 1.00 87.81 84 LYS A CA 1
ATOM 703 C C . LYS A 1 84 ? 26.146 -2.557 -40.437 1.00 87.81 84 LYS A C 1
ATOM 705 O O . LYS A 1 84 ? 26.712 -3.102 -41.386 1.00 87.81 84 LYS A O 1
ATOM 710 N N . LEU A 1 85 ? 25.360 -1.492 -40.585 1.00 86.50 85 LEU A N 1
ATOM 711 C CA . LEU A 1 85 ? 25.171 -0.799 -41.856 1.00 86.50 85 LEU A CA 1
ATOM 712 C C . LEU A 1 85 ? 26.478 -0.134 -42.311 1.00 86.50 85 LEU A C 1
ATOM 714 O O . LEU A 1 85 ? 26.888 -0.354 -43.447 1.00 86.50 85 LEU A O 1
ATOM 718 N N . VAL A 1 86 ? 27.165 0.589 -41.420 1.00 84.94 86 VAL A N 1
ATOM 719 C CA . VAL A 1 86 ? 28.471 1.220 -41.688 1.00 84.94 86 VAL A CA 1
ATOM 720 C C . VAL A 1 86 ? 29.485 0.174 -42.151 1.00 84.94 86 VAL A C 1
ATOM 722 O O . VAL A 1 86 ? 30.106 0.337 -43.199 1.00 84.94 86 VAL A O 1
ATOM 725 N N . MET A 1 87 ? 29.585 -0.954 -41.442 1.00 83.19 87 MET A N 1
ATOM 726 C CA . MET A 1 87 ? 30.486 -2.049 -41.817 1.00 83.19 87 MET A CA 1
ATOM 727 C C . MET A 1 87 ? 30.138 -2.673 -43.177 1.00 83.19 87 MET A C 1
ATOM 729 O O . MET A 1 87 ? 31.031 -3.059 -43.934 1.00 83.19 87 MET A O 1
ATOM 733 N N . ARG A 1 88 ? 28.847 -2.780 -43.518 1.00 84.81 88 ARG A N 1
ATOM 734 C CA . ARG A 1 88 ? 28.409 -3.266 -44.838 1.00 84.81 88 ARG A CA 1
ATOM 735 C C . ARG A 1 88 ? 28.757 -2.281 -45.953 1.00 84.81 88 ARG A C 1
ATOM 737 O O . ARG A 1 88 ? 29.245 -2.719 -46.990 1.00 84.81 88 ARG A O 1
ATOM 744 N N . VAL A 1 89 ? 28.536 -0.984 -45.741 1.00 81.19 89 VAL A N 1
ATOM 745 C CA . VAL A 1 89 ? 28.862 0.069 -46.717 1.00 81.19 89 VAL A CA 1
ATOM 746 C C . VAL A 1 89 ? 30.370 0.136 -46.955 1.00 81.19 89 VAL A C 1
ATOM 748 O O . VAL A 1 89 ? 30.796 0.122 -48.106 1.00 81.19 89 VAL A O 1
ATOM 751 N N . ALA A 1 90 ? 31.179 0.102 -45.895 1.00 77.12 90 ALA A N 1
ATOM 752 C CA . ALA A 1 90 ? 32.636 0.098 -46.007 1.00 77.12 90 ALA A CA 1
ATOM 753 C C . ALA A 1 90 ? 33.178 -1.132 -46.756 1.00 77.12 90 ALA A C 1
ATOM 755 O O . ALA A 1 90 ? 34.142 -1.031 -47.509 1.00 77.12 90 ALA A O 1
ATOM 756 N N . ARG A 1 91 ? 32.526 -2.296 -46.613 1.00 79.00 91 ARG A N 1
ATOM 757 C CA . ARG A 1 91 ? 32.857 -3.492 -47.404 1.00 79.00 91 ARG A CA 1
ATOM 758 C C . ARG A 1 91 ? 32.478 -3.345 -48.883 1.00 79.00 91 ARG A C 1
ATOM 760 O O . ARG A 1 91 ? 33.175 -3.886 -49.734 1.00 79.00 91 ARG A O 1
ATOM 767 N N . ALA A 1 92 ? 31.373 -2.664 -49.186 1.00 79.38 92 ALA A N 1
ATOM 768 C CA . ALA A 1 92 ? 30.890 -2.466 -50.553 1.00 79.38 92 ALA A CA 1
ATOM 769 C C . ALA A 1 92 ? 31.690 -1.402 -51.329 1.00 79.38 92 ALA A C 1
ATOM 771 O O . ALA A 1 92 ? 31.790 -1.499 -52.550 1.00 79.38 92 ALA A O 1
ATOM 772 N N . TYR A 1 93 ? 32.288 -0.427 -50.634 1.00 71.44 93 TYR A N 1
ATOM 773 C CA . TYR A 1 93 ? 33.084 0.655 -51.225 1.00 71.44 93 TYR A CA 1
ATOM 774 C C . TYR A 1 93 ? 34.489 0.729 -50.596 1.00 71.44 93 TYR A C 1
ATOM 776 O O . TYR A 1 93 ? 34.751 1.602 -49.772 1.00 71.44 93 TYR A O 1
ATOM 784 N N . PRO A 1 94 ? 35.419 -0.163 -50.981 1.00 66.06 94 PRO A N 1
ATOM 785 C CA . PRO A 1 94 ? 36.733 -0.298 -50.340 1.00 66.06 94 PRO A CA 1
ATOM 786 C C . PRO A 1 94 ? 37.773 0.786 -50.714 1.00 66.06 94 PRO A C 1
ATOM 788 O O . PRO A 1 94 ? 38.974 0.565 -50.559 1.00 66.06 94 PRO A O 1
ATOM 791 N N . TYR A 1 95 ? 37.368 1.962 -51.204 1.00 55.75 95 TYR A N 1
ATOM 792 C CA . TYR A 1 95 ? 38.312 2.986 -51.668 1.00 55.75 95 TYR A CA 1
ATOM 793 C C . TYR A 1 95 ? 38.711 3.968 -50.555 1.00 55.75 95 TYR A C 1
ATOM 795 O O . TYR A 1 95 ? 38.033 4.955 -50.302 1.00 55.75 95 TYR A O 1
ATOM 803 N N . GLY A 1 96 ? 39.847 3.660 -49.919 1.00 57.22 96 GLY A N 1
ATOM 804 C C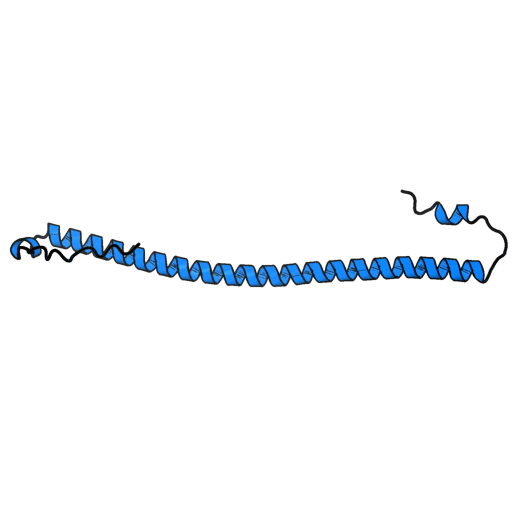A . GLY A 1 96 ? 40.824 4.591 -49.339 1.00 57.22 96 GLY A CA 1
ATOM 805 C C . GLY A 1 96 ? 40.313 5.886 -48.703 1.00 57.22 96 GLY A C 1
ATOM 806 O O . GLY A 1 96 ? 40.473 6.956 -49.278 1.00 57.22 96 GLY A O 1
ATOM 807 N N . SER A 1 97 ? 39.819 5.811 -47.470 1.00 54.91 97 SER A N 1
ATOM 808 C CA . SER A 1 97 ? 39.929 6.917 -46.514 1.00 54.91 97 SER A CA 1
ATOM 809 C C . SER A 1 97 ? 40.015 6.349 -45.098 1.00 54.91 97 SER A C 1
ATOM 811 O O . SER A 1 97 ? 39.384 5.336 -44.788 1.00 54.91 97 SER A O 1
ATOM 813 N N . ASN A 1 98 ? 40.883 6.935 -44.278 1.00 53.62 98 ASN A N 1
ATOM 814 C CA . ASN A 1 98 ? 41.317 6.399 -42.994 1.00 53.62 98 ASN A CA 1
ATOM 815 C C . ASN A 1 98 ? 40.141 6.194 -42.031 1.00 53.62 98 ASN A C 1
ATOM 817 O O . ASN A 1 98 ? 39.461 7.132 -41.625 1.00 53.62 98 ASN A O 1
ATOM 821 N N . TYR A 1 99 ? 39.953 4.948 -41.600 1.00 53.12 99 TYR A N 1
ATOM 822 C CA . TYR A 1 99 ? 38.942 4.550 -40.615 1.00 53.12 99 TYR A CA 1
ATOM 823 C C . TYR A 1 99 ? 39.065 5.290 -39.263 1.00 53.12 99 TYR A C 1
ATOM 825 O O . TYR A 1 99 ? 38.120 5.269 -38.474 1.00 53.12 99 TYR A O 1
ATOM 833 N N . SER A 1 100 ? 40.199 5.952 -38.983 1.00 53.56 100 SER A N 1
ATOM 834 C CA . SER A 1 100 ? 40.391 6.749 -37.763 1.00 53.56 100 SER A CA 1
ATOM 835 C C . SER A 1 100 ? 39.524 8.005 -37.709 1.00 53.56 100 SER A C 1
ATOM 837 O O . SER A 1 100 ? 39.200 8.449 -36.612 1.00 53.56 100 SER A O 1
ATOM 839 N N . ASP A 1 101 ? 39.097 8.543 -38.853 1.00 54.38 101 ASP A N 1
ATOM 840 C CA . ASP A 1 101 ? 38.365 9.817 -38.889 1.00 54.38 101 ASP A CA 1
ATOM 841 C C . ASP A 1 101 ? 36.874 9.649 -38.542 1.00 54.38 101 ASP A C 1
ATOM 843 O O . ASP A 1 101 ? 36.234 10.585 -38.070 1.00 54.38 101 ASP A O 1
ATOM 847 N N . TYR A 1 102 ? 36.321 8.438 -38.688 1.00 54.72 102 TYR A N 1
ATOM 848 C CA . TYR A 1 102 ? 34.916 8.146 -38.367 1.00 54.72 102 TYR A CA 1
ATOM 849 C C . TYR A 1 102 ? 34.692 7.668 -36.923 1.00 54.72 102 TYR A C 1
ATOM 851 O O . TYR A 1 102 ? 33.623 7.910 -36.362 1.00 54.72 102 TYR A O 1
ATOM 859 N N . CYS A 1 103 ? 35.682 7.032 -36.287 1.00 50.72 103 CYS A N 1
ATOM 860 C CA . CYS A 1 103 ? 35.564 6.578 -34.892 1.00 50.72 103 CYS A CA 1
ATOM 861 C C . CYS A 1 103 ? 35.857 7.676 -33.851 1.00 50.72 103 CYS A C 1
ATOM 863 O O . CYS A 1 103 ? 35.544 7.492 -32.677 1.00 50.72 103 CYS A O 1
ATOM 865 N N . GLY A 1 104 ? 36.417 8.822 -34.255 1.00 48.28 104 GLY A N 1
ATOM 866 C CA . GLY A 1 104 ? 36.775 9.923 -33.350 1.00 48.28 104 GLY A CA 1
ATOM 867 C C . GLY A 1 104 ? 35.605 10.751 -32.802 1.00 48.28 104 GLY A C 1
ATOM 868 O O . GLY A 1 104 ? 35.828 11.624 -31.971 1.00 48.28 104 GLY A O 1
ATOM 869 N N . ILE A 1 105 ? 34.365 10.504 -33.239 1.00 52.06 105 ILE A N 1
ATOM 870 C CA . ILE A 1 105 ? 33.204 11.343 -32.877 1.00 52.06 105 ILE A CA 1
ATOM 871 C C . ILE A 1 105 ? 32.451 10.817 -31.635 1.00 52.06 105 ILE A C 1
ATOM 873 O O . ILE A 1 105 ? 31.673 11.553 -31.037 1.00 52.06 105 ILE A O 1
ATOM 877 N N . TYR A 1 106 ? 32.714 9.586 -31.179 1.00 50.09 106 TYR A N 1
ATOM 878 C CA . TYR A 1 106 ? 32.011 8.980 -30.030 1.00 50.09 106 TYR A CA 1
ATOM 879 C C . TYR A 1 106 ? 32.846 8.882 -28.738 1.00 50.09 106 TYR A C 1
ATOM 881 O O . TYR A 1 106 ? 32.446 8.187 -27.808 1.00 50.09 106 TYR A O 1
ATOM 889 N N . ALA A 1 107 ? 33.993 9.566 -28.659 1.00 44.97 107 ALA A N 1
ATOM 890 C CA . ALA A 1 107 ? 34.842 9.614 -27.467 1.00 44.97 107 ALA A CA 1
ATOM 891 C C . ALA A 1 107 ? 34.706 10.961 -26.728 1.00 44.97 107 ALA A C 1
ATOM 893 O O . ALA A 1 107 ? 35.621 11.780 -26.772 1.00 44.97 107 ALA A O 1
ATOM 894 N N . LEU A 1 108 ? 33.565 11.182 -26.067 1.00 39.59 108 LEU A N 1
ATOM 895 C CA . LEU A 1 108 ? 33.366 12.165 -24.989 1.00 39.59 108 LEU A CA 1
ATOM 896 C C . LEU A 1 108 ? 32.386 11.595 -23.959 1.00 39.59 108 LEU A C 1
ATOM 898 O O . LEU A 1 108 ? 31.294 11.153 -24.381 1.00 39.59 108 LEU A O 1
#